Protein AF-A0A2V9VC20-F1 (afdb_monomer)

Sequence (176 aa):
MKPVAGGSLWKTESPAGQVLVPVSSDLKNYESNWEPKVSKLPVVISFKESSLADRDVVVGLEIRNTSRAYPMTAMSAESPIEDRVAGIPILLAVGPDGKSVRGFVRQVNGSETDFFRKSESREWTLMDSYTGSDWNFQGCSIRGAAVGICLERIAILKDYWFDWRNYHPTTSVYRH

Solvent-accessible surface area (backbone atoms only — not comparable to full-atom values): 10660 Å² total; per-residue (Å²): 136,83,81,62,94,68,54,66,64,52,40,71,79,36,75,86,62,86,74,90,75,78,60,76,86,51,58,81,73,55,68,93,60,46,66,79,54,58,73,71,52,87,70,96,60,77,58,86,89,48,95,58,56,46,76,38,51,22,39,33,34,67,40,94,92,39,39,40,31,36,44,47,70,58,45,71,75,53,48,55,45,74,52,71,52,80,83,43,51,32,34,37,39,62,40,91,80,76,73,49,73,46,39,27,41,36,42,61,97,83,41,78,48,53,73,42,66,53,80,87,50,97,56,74,38,35,34,34,73,78,67,64,19,34,24,40,86,84,39,32,27,77,38,59,82,48,50,79,44,63,41,53,73,45,75,68,45,79,41,37,36,38,61,53,42,68,81,36,81,78,46,44,69,70,73,135

Foldseek 3Di:
DDDDLPVVVVCVVCVPDDDDDDPPVCPVVDDPCVVVVVVPDDDPFFDVVDPDGQQFKWKWAADPNAIATEGLVNCLVPPFDWDATPNFTKTWGQAPSSPDIWMFGCDQPNDHWDWDFDPPDPATWIATPPFRFIAHPQQATCGTPRHPDGTHTGDIDIGGNRVSCVVSVPYHYDDD

pLDDT: mean 89.66, std 13.22, range [25.22, 98.69]

Mean predicted aligned error: 6.27 Å

Nearest PDB structures (foldseek):
  5cxm-assembly2_D  TM=7.455E-01  e=4.509E-02  Synechocystis sp. PCC 6803 substr. Kazusa
  7tce-assembly2_M  TM=4.002E-01  e=1.089E+00  Cereibacter sphaeroides
  6xi0-assembly1_E  TM=3.938E-01  e=1.029E+00  Rhodobacter capsulatus SB 1003
  6ybp-assembly1_J  TM=1.891E-01  e=3.299E-01  Methylorubrum extorquens AM1
  2lcj-assembly1_A  TM=2.137E-01  e=5.056E+00  Pyrococcus abyssi GE5

Secondary structure (DSSP, 8-state):
-PPPTTHHHHHHH-TT---PPP-TTTGGGS-TTHHHHHTTSPPSS--TTSSS-TT-EEEEEEETTEEEEEEHHHHHHHPSEEEEETTEEEEEEE-TTSS-EEEEE-EETTEE--EEE-SS-SS--EEETTT--EE-TTSBEEESTTTT-BPPEEP-EEEEHHHHHHH-TT-EE---

Structure (mmCIF, N/CA/C/O backbone):
data_AF-A0A2V9VC20-F1
#
_entry.id   AF-A0A2V9VC20-F1
#
loop_
_atom_site.group_PDB
_atom_site.id
_atom_site.type_symbol
_atom_site.label_atom_id
_atom_site.label_alt_id
_atom_site.label_comp_id
_atom_site.label_asym_id
_atom_site.label_entity_id
_atom_site.label_seq_id
_atom_site.pdbx_PDB_ins_code
_atom_site.Cartn_x
_atom_site.Cartn_y
_atom_site.Cartn_z
_atom_site.occupancy
_atom_site.B_iso_or_equiv
_atom_site.auth_seq_id
_atom_site.auth_comp_id
_atom_site.auth_asym_id
_atom_site.auth_atom_id
_atom_site.pdbx_PDB_model_num
ATOM 1 N N . MET A 1 1 ? -8.579 30.202 -6.192 1.00 32.25 1 MET A N 1
ATOM 2 C CA . MET A 1 1 ? -9.051 28.800 -6.184 1.00 32.25 1 MET A CA 1
ATOM 3 C C . MET A 1 1 ? -8.146 28.029 -5.228 1.00 32.25 1 MET A C 1
ATOM 5 O O . MET A 1 1 ? -6.964 27.922 -5.521 1.00 32.25 1 MET A O 1
ATOM 9 N N . LYS A 1 2 ? -8.617 27.628 -4.038 1.00 25.22 2 LYS A N 1
ATOM 10 C CA . LYS A 1 2 ? -7.797 26.808 -3.125 1.00 25.22 2 LYS A CA 1
ATOM 11 C C . LYS A 1 2 ? -7.967 25.337 -3.525 1.00 25.22 2 LYS A C 1
ATOM 13 O O . LYS A 1 2 ? -9.114 24.909 -3.644 1.00 25.22 2 LYS A O 1
ATOM 18 N N . PRO A 1 3 ? -6.887 24.580 -3.772 1.00 29.48 3 PRO A N 1
ATOM 19 C CA . PRO A 1 3 ? -7.002 23.161 -4.071 1.00 29.48 3 PRO A CA 1
ATOM 20 C C . PRO A 1 3 ? -7.546 22.423 -2.843 1.00 29.48 3 PRO A C 1
ATOM 22 O O . PRO A 1 3 ? -7.108 22.659 -1.718 1.00 29.48 3 PRO A O 1
ATOM 25 N N . VAL A 1 4 ? -8.511 21.532 -3.065 1.00 39.84 4 VAL A N 1
ATOM 26 C CA . VAL A 1 4 ? -8.961 20.571 -2.053 1.00 39.84 4 VAL A CA 1
ATOM 27 C C . VAL A 1 4 ? -7.810 19.590 -1.834 1.00 39.84 4 VAL A C 1
ATOM 29 O O . VAL A 1 4 ? -7.333 18.974 -2.792 1.00 39.84 4 VAL A O 1
ATOM 32 N N . ALA A 1 5 ? -7.320 19.482 -0.599 1.00 38.44 5 ALA A N 1
ATOM 33 C CA . ALA A 1 5 ? -6.237 18.571 -0.241 1.00 38.44 5 ALA A CA 1
ATOM 34 C C . ALA A 1 5 ? -6.653 17.124 -0.571 1.00 38.44 5 ALA A C 1
ATOM 36 O O . ALA A 1 5 ? -7.494 16.553 0.114 1.00 38.44 5 ALA A O 1
ATOM 37 N N . GLY A 1 6 ? -6.096 16.572 -1.653 1.00 47.56 6 GLY A N 1
ATOM 38 C CA . GLY A 1 6 ? -6.401 15.237 -2.190 1.00 47.56 6 GLY A CA 1
ATOM 39 C C . GLY A 1 6 ? -6.679 15.217 -3.701 1.00 47.56 6 GLY A C 1
ATOM 40 O O . GLY A 1 6 ? -6.322 14.260 -4.379 1.00 47.56 6 GLY A O 1
ATOM 41 N N . GLY A 1 7 ? -7.221 16.298 -4.275 1.00 57.34 7 GLY A N 1
ATOM 42 C CA . GLY A 1 7 ? -7.597 16.323 -5.699 1.00 57.34 7 GLY A CA 1
ATOM 43 C C . GLY A 1 7 ? -6.420 16.465 -6.672 1.00 57.34 7 GLY A C 1
ATOM 44 O O . GLY A 1 7 ? -6.514 16.048 -7.823 1.00 57.34 7 GLY A O 1
ATOM 45 N N . SER A 1 8 ? -5.300 17.045 -6.225 1.00 71.38 8 SER A N 1
ATOM 46 C CA . SER A 1 8 ? -4.152 17.313 -7.103 1.00 71.38 8 SER A CA 1
ATOM 47 C C . SER A 1 8 ? -3.465 16.035 -7.579 1.00 71.38 8 SER A C 1
ATOM 49 O O . SER A 1 8 ? -3.100 15.960 -8.746 1.00 71.38 8 SER A O 1
ATOM 51 N N . LEU A 1 9 ? -3.308 15.037 -6.702 1.00 82.81 9 LEU A N 1
ATOM 52 C CA . LEU A 1 9 ? -2.687 13.762 -7.064 1.00 82.81 9 LEU A CA 1
ATOM 53 C C . LEU A 1 9 ? -3.582 12.979 -8.025 1.00 82.81 9 LEU A C 1
ATOM 55 O O . LEU A 1 9 ? -3.126 12.559 -9.082 1.00 82.81 9 LEU A O 1
ATOM 59 N N . TRP A 1 10 ? -4.877 12.883 -7.712 1.00 81.25 10 TRP A N 1
ATOM 60 C CA . TRP A 1 10 ? -5.853 12.268 -8.608 1.00 81.25 10 TRP A CA 1
ATOM 61 C C . TRP A 1 10 ? -5.867 12.940 -9.987 1.00 81.25 10 TRP A C 1
ATOM 63 O O . TRP A 1 10 ? -5.918 12.250 -10.997 1.00 81.25 10 TRP A O 1
ATOM 73 N N . LYS A 1 11 ? -5.758 14.273 -10.059 1.00 84.25 11 LYS A N 1
ATOM 74 C CA . LYS A 1 11 ? -5.762 14.997 -11.340 1.00 84.25 11 LYS A CA 1
ATOM 75 C C . LYS A 1 11 ? -4.522 14.686 -12.179 1.00 84.25 11 LYS A C 1
ATOM 77 O O . LYS A 1 11 ? -4.618 14.647 -13.400 1.00 84.25 11 LYS A O 1
ATOM 82 N N . THR A 1 12 ? -3.380 14.441 -11.537 1.00 84.38 12 THR A N 1
ATOM 83 C CA . THR A 1 12 ? -2.171 13.955 -12.214 1.00 84.38 12 THR A CA 1
ATOM 84 C C . THR A 1 12 ? -2.373 12.544 -12.770 1.00 84.38 12 THR A C 1
ATOM 86 O O . THR A 1 12 ? -1.961 12.266 -13.891 1.00 84.38 12 THR A O 1
ATOM 89 N N . GLU A 1 13 ? -3.023 11.654 -12.015 1.00 84.06 13 GLU A N 1
ATOM 90 C CA . GLU A 1 13 ? -3.274 10.270 -12.442 1.00 84.06 13 GLU A CA 1
ATOM 91 C C . GLU A 1 13 ? -4.411 10.150 -13.474 1.00 84.06 13 GLU A C 1
ATOM 93 O O . GLU A 1 13 ? -4.416 9.234 -14.291 1.00 84.06 13 GLU A O 1
ATOM 98 N N . SER A 1 14 ? -5.390 11.053 -13.421 1.00 85.62 14 SER A N 1
ATOM 99 C CA . SER A 1 14 ? -6.618 11.057 -14.224 1.00 85.62 14 SER A CA 1
ATOM 100 C C . SER A 1 14 ? -6.875 12.454 -14.807 1.00 85.62 14 SER A C 1
ATOM 102 O O . SER A 1 14 ? -7.833 13.123 -14.416 1.00 85.62 14 SER A O 1
ATOM 104 N N . PRO A 1 15 ? -6.051 12.922 -15.763 1.00 85.56 15 PRO A N 1
ATOM 105 C CA . PRO A 1 15 ? -6.127 14.293 -16.277 1.00 85.56 15 PRO A CA 1
ATOM 106 C C . PRO A 1 15 ? -7.443 14.607 -17.001 1.00 85.56 15 PRO A C 1
ATOM 108 O O . PRO A 1 15 ? -7.878 15.757 -17.002 1.00 85.56 15 PRO A O 1
ATOM 111 N N . ALA A 1 16 ? -8.085 13.591 -17.585 1.00 88.44 16 ALA A N 1
ATOM 112 C CA . ALA A 1 16 ? -9.395 13.700 -18.229 1.00 88.44 16 ALA A CA 1
ATOM 113 C C . ALA A 1 16 ? -10.570 13.382 -17.287 1.00 88.44 16 ALA A C 1
ATOM 115 O O . ALA A 1 16 ? -11.727 13.453 -17.701 1.00 88.44 16 ALA A O 1
ATOM 116 N N . GLY A 1 17 ? -10.296 12.994 -16.040 1.00 84.50 17 GLY A N 1
ATOM 117 C CA . GLY A 1 17 ? -11.348 12.677 -15.092 1.00 84.50 17 GLY A CA 1
ATOM 118 C C . GLY A 1 17 ? -12.163 13.921 -14.734 1.00 84.50 17 GLY A C 1
ATOM 119 O O . GLY A 1 17 ? -11.665 15.049 -14.735 1.00 84.50 17 GLY A O 1
ATOM 120 N N . GLN A 1 18 ? -13.404 13.701 -14.313 1.00 85.06 18 GLN A N 1
ATOM 121 C CA . GLN A 1 18 ? -14.267 14.748 -13.770 1.00 85.06 18 GLN A CA 1
ATOM 122 C C . GLN A 1 18 ? -14.456 14.557 -12.261 1.00 85.06 18 GLN A C 1
ATOM 124 O O . GLN A 1 18 ? -14.594 13.433 -11.783 1.00 85.06 18 GLN A O 1
ATOM 129 N N . VAL A 1 19 ? -14.462 15.660 -11.511 1.00 82.75 19 VAL A N 1
ATOM 130 C CA . VAL A 1 19 ? -14.772 15.682 -10.073 1.00 82.75 19 VAL A CA 1
ATOM 131 C C . VAL A 1 19 ? -16.043 16.493 -9.884 1.00 82.75 19 VAL A C 1
ATOM 133 O O . VAL A 1 19 ? -16.178 17.571 -10.466 1.00 82.75 19 VAL A O 1
ATOM 136 N N . LEU A 1 20 ? -16.965 15.985 -9.066 1.00 81.94 20 LEU A N 1
ATOM 137 C CA . LEU A 1 20 ? -18.175 16.717 -8.706 1.00 81.94 20 LEU A CA 1
ATOM 138 C C . LEU A 1 20 ? -17.799 18.030 -8.012 1.00 81.94 20 LEU A C 1
ATOM 140 O O . LEU A 1 20 ? -17.097 18.041 -6.999 1.00 81.94 20 LEU A O 1
ATOM 144 N N . VAL A 1 21 ? -18.255 19.146 -8.581 1.00 77.50 21 VAL A N 1
ATOM 145 C CA . VAL A 1 21 ? -18.038 20.473 -8.003 1.00 77.50 21 VAL A CA 1
ATOM 146 C C . VAL A 1 21 ? -19.030 20.659 -6.853 1.00 77.50 21 VAL A C 1
ATOM 148 O O . VAL A 1 21 ? -20.220 20.407 -7.049 1.00 77.50 21 VAL A O 1
ATOM 151 N N . PRO A 1 22 ? -18.585 21.109 -5.665 1.00 72.56 22 PRO A N 1
ATOM 152 C CA . PRO A 1 22 ? -19.502 21.416 -4.578 1.00 72.56 22 PRO A CA 1
ATOM 153 C C . PRO A 1 22 ? -20.516 22.477 -5.003 1.00 72.56 22 PRO A C 1
ATOM 155 O O . PRO A 1 22 ? -20.150 23.480 -5.624 1.00 72.56 22 PRO A O 1
ATOM 158 N N . VAL A 1 23 ? -21.775 22.302 -4.610 1.00 79.12 23 VAL A N 1
ATOM 159 C CA . VAL A 1 23 ? -22.784 23.352 -4.757 1.00 79.12 23 VAL A CA 1
ATOM 160 C C . VAL A 1 23 ? -22.430 24.469 -3.772 1.00 79.12 23 VAL A C 1
ATOM 162 O O . VAL A 1 23 ? -22.432 24.274 -2.558 1.00 79.12 23 VAL A O 1
ATOM 165 N N . SER A 1 24 ? -22.039 25.635 -4.289 1.00 74.25 24 SER A N 1
ATOM 166 C CA . SER A 1 24 ? -21.415 26.707 -3.496 1.00 74.25 24 SER A CA 1
ATOM 167 C C . SER A 1 24 ? -22.314 27.261 -2.386 1.00 74.25 24 SER A C 1
ATOM 169 O O . SER A 1 24 ? -21.800 27.690 -1.351 1.00 74.25 24 SER A O 1
ATOM 171 N N . SER A 1 25 ? -23.637 27.214 -2.565 1.00 78.12 25 SER A N 1
ATOM 172 C CA . SER A 1 25 ? -24.622 27.578 -1.540 1.00 78.12 25 SER A CA 1
ATOM 173 C C . SER A 1 25 ? -24.601 26.639 -0.333 1.00 78.12 25 SER A C 1
ATOM 175 O O . SER A 1 25 ? -24.848 27.094 0.782 1.00 78.12 25 SER A O 1
ATOM 177 N N . ASP A 1 26 ? -24.239 25.369 -0.531 1.00 74.56 26 ASP A N 1
ATOM 178 C CA . ASP A 1 26 ? -24.308 24.326 0.495 1.00 74.56 26 ASP A CA 1
ATOM 179 C C . ASP A 1 26 ? -22.994 24.114 1.238 1.00 74.56 26 ASP A C 1
ATOM 181 O O . ASP A 1 26 ? -22.979 23.443 2.263 1.00 74.56 26 ASP A O 1
ATOM 185 N N . LEU A 1 27 ? -21.890 24.7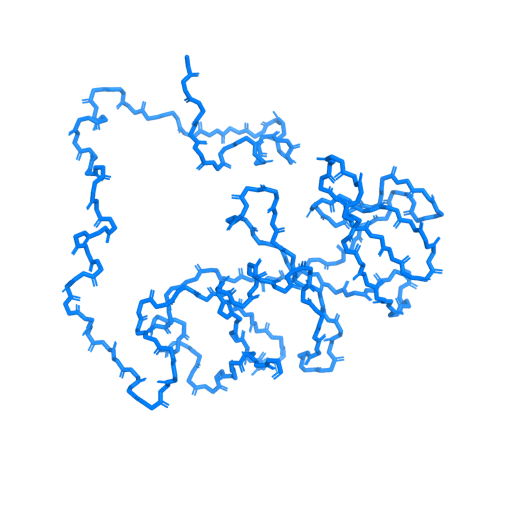27 0.797 1.00 72.56 27 LEU A N 1
ATOM 186 C CA . LEU A 1 27 ? -20.597 24.636 1.491 1.00 72.56 27 LEU A CA 1
ATOM 187 C C . LEU A 1 27 ? -20.678 25.057 2.965 1.00 72.56 27 LEU A C 1
ATOM 189 O O . LEU A 1 27 ? -19.935 24.535 3.789 1.00 72.56 27 LEU A O 1
ATOM 193 N N . LYS A 1 28 ? -21.594 25.974 3.305 1.00 74.56 28 LYS A N 1
ATOM 194 C CA . LYS A 1 28 ? -21.850 26.402 4.691 1.00 74.56 28 LYS A CA 1
ATOM 195 C C . LYS A 1 28 ? -22.522 25.320 5.544 1.00 74.56 28 LYS A C 1
ATOM 197 O O . LYS A 1 28 ? -22.429 25.391 6.764 1.00 74.56 28 LYS A O 1
ATOM 202 N N . ASN A 1 29 ? -23.180 24.351 4.909 1.00 76.38 29 ASN A N 1
ATOM 203 C CA . ASN A 1 29 ? -23.878 23.244 5.562 1.00 76.38 29 ASN A CA 1
ATOM 204 C C . ASN A 1 29 ? -22.949 22.046 5.822 1.00 76.38 29 ASN A C 1
ATOM 206 O O . ASN A 1 29 ? -23.306 21.162 6.594 1.00 76.38 29 ASN A O 1
ATOM 210 N N . TYR A 1 30 ? -21.760 22.006 5.204 1.00 70.50 30 TYR A N 1
ATOM 211 C CA . TYR A 1 30 ? -20.762 20.974 5.482 1.00 70.50 30 TYR A CA 1
ATOM 212 C C . TYR A 1 30 ? -19.997 21.305 6.763 1.00 70.50 30 TYR A C 1
ATOM 214 O O . TYR A 1 30 ? -19.371 22.360 6.887 1.00 70.50 30 TYR A O 1
ATOM 222 N N . GLU A 1 31 ? -20.014 20.377 7.716 1.00 71.62 31 GLU A N 1
ATOM 223 C CA . GLU A 1 31 ? -19.261 20.530 8.954 1.00 71.62 31 GLU A CA 1
ATOM 224 C C . GLU A 1 31 ? -17.755 20.403 8.696 1.00 71.62 31 GLU A C 1
ATOM 226 O O . GLU A 1 31 ? -17.230 19.322 8.448 1.00 71.62 31 GLU A O 1
ATOM 231 N N . SER A 1 32 ? -17.026 21.511 8.827 1.00 75.19 32 SER A N 1
ATOM 232 C CA . SER A 1 32 ? -15.562 21.534 8.703 1.00 75.19 32 SER A CA 1
ATOM 233 C C . SER A 1 32 ? -14.826 20.844 9.860 1.00 75.19 32 SER A C 1
ATOM 235 O O . SER A 1 32 ? -13.616 20.645 9.790 1.00 75.19 32 SER A O 1
ATOM 237 N N . ASN A 1 33 ? -15.542 20.498 10.933 1.00 77.38 33 ASN A N 1
ATOM 238 C CA . ASN A 1 33 ? -15.021 19.860 12.140 1.00 77.38 33 ASN A CA 1
ATOM 239 C C . ASN A 1 33 ? -15.699 18.515 12.449 1.00 77.38 33 ASN A C 1
ATOM 241 O O . ASN A 1 33 ? -15.723 18.100 13.611 1.00 77.38 33 ASN A O 1
ATOM 245 N N . TRP A 1 34 ? -16.236 17.855 11.422 1.00 80.06 34 TRP A N 1
ATOM 246 C CA . TRP A 1 34 ? -16.891 16.554 11.527 1.00 80.06 34 TRP A CA 1
ATOM 247 C C . TRP A 1 34 ? -15.980 15.490 12.159 1.00 80.06 34 TRP A C 1
ATOM 249 O O . TRP A 1 34 ? -16.322 14.938 13.205 1.00 80.06 34 TRP A O 1
ATOM 259 N N . GLU A 1 35 ? -14.785 15.247 11.608 1.00 78.75 35 GLU A N 1
ATOM 260 C CA . GLU A 1 35 ? -13.898 14.178 12.088 1.00 78.75 35 GLU A CA 1
ATOM 261 C C . GLU A 1 35 ? -13.510 14.331 13.573 1.00 78.75 35 GLU A C 1
ATOM 263 O O . GLU A 1 35 ? -13.671 13.363 14.323 1.00 78.75 35 GLU A O 1
ATOM 268 N N . PRO A 1 36 ? -13.069 15.510 14.070 1.00 82.56 36 PRO A N 1
ATOM 269 C CA . PRO A 1 36 ? -12.782 15.699 15.495 1.00 82.56 36 PRO A CA 1
ATOM 270 C C . PRO A 1 36 ? -13.987 15.536 16.430 1.00 82.56 36 PRO A C 1
ATOM 272 O O . PRO A 1 36 ? -13.803 15.276 17.621 1.00 82.56 36 PRO A O 1
ATOM 275 N N . LYS A 1 37 ? -15.213 15.755 15.939 1.00 83.06 37 LYS A N 1
ATOM 276 C CA . LYS A 1 37 ? -16.437 15.537 16.721 1.00 83.06 37 LYS A CA 1
ATOM 277 C C . LYS A 1 37 ? -16.771 14.052 16.788 1.00 83.06 37 LYS A C 1
ATOM 279 O O . LYS A 1 37 ? -16.972 13.517 17.875 1.00 83.06 37 LYS A O 1
ATOM 284 N N . VAL A 1 38 ? -16.799 13.387 15.636 1.00 82.38 38 VAL A N 1
ATOM 285 C CA . VAL A 1 38 ? -17.207 11.980 15.518 1.00 82.38 38 VAL A CA 1
ATOM 286 C C . VAL A 1 38 ? -16.209 11.039 16.160 1.00 82.38 38 VAL A C 1
ATOM 288 O O . VAL A 1 38 ? -16.610 10.023 16.725 1.00 82.38 38 VAL A O 1
ATOM 291 N N . SER A 1 39 ? -14.925 11.398 16.168 1.00 79.94 39 SER A N 1
ATOM 292 C CA . SER A 1 39 ? -13.895 10.601 16.833 1.00 79.94 39 SER A CA 1
ATOM 293 C C . SER A 1 39 ? -14.144 10.400 18.333 1.00 79.94 39 SER A C 1
ATOM 295 O O . SER A 1 39 ? -13.654 9.421 18.894 1.00 79.94 39 SER A O 1
ATOM 297 N N . LYS A 1 40 ? -14.938 11.277 18.969 1.00 82.38 40 LYS A N 1
ATOM 298 C CA . LYS A 1 40 ? -15.294 11.225 20.397 1.00 82.38 40 LYS A CA 1
ATOM 299 C C . LYS A 1 40 ? -16.561 10.423 20.697 1.00 82.38 40 LYS A C 1
ATOM 301 O O . LYS A 1 40 ? -16.828 10.140 21.861 1.00 82.38 40 LYS A O 1
ATOM 306 N N . LEU A 1 41 ? -17.367 10.100 19.686 1.00 85.38 41 LEU A N 1
ATOM 307 C CA . LEU A 1 41 ? -18.608 9.349 19.883 1.00 85.38 41 LEU A CA 1
ATOM 308 C C . LEU A 1 41 ? -18.291 7.883 20.216 1.00 85.38 41 LEU A C 1
ATOM 310 O O . LEU A 1 41 ? -17.268 7.373 19.767 1.00 85.38 41 LEU A O 1
ATOM 314 N N . PRO A 1 42 ? -19.126 7.155 20.967 1.00 81.94 42 PRO A N 1
ATOM 315 C CA . PRO A 1 42 ? -18.912 5.722 21.155 1.00 81.94 42 PRO A CA 1
ATOM 316 C C . PRO A 1 42 ? -18.991 4.979 19.812 1.00 81.94 42 PRO A C 1
ATOM 318 O O . PRO A 1 42 ? -19.714 5.393 18.905 1.00 81.94 42 PRO A O 1
ATOM 321 N N . VAL A 1 43 ? -18.233 3.893 19.678 1.00 86.12 43 VAL A N 1
ATOM 322 C CA . VAL A 1 43 ? -18.431 2.905 18.609 1.00 86.12 43 VAL A CA 1
ATOM 323 C C . VAL A 1 43 ? -19.359 1.803 19.116 1.00 86.12 43 VAL A C 1
ATOM 325 O O . VAL A 1 43 ? -19.377 1.505 20.310 1.00 86.12 43 VAL A O 1
ATOM 328 N N . VAL A 1 44 ? -20.151 1.213 18.221 1.00 85.19 44 VAL A N 1
ATOM 329 C CA . VAL A 1 44 ? -21.083 0.126 18.576 1.00 85.19 44 VAL A CA 1
ATOM 330 C C . VAL A 1 44 ? -20.335 -1.193 18.795 1.00 85.19 44 VAL A C 1
ATOM 332 O O . VAL A 1 44 ? -20.737 -2.000 19.629 1.00 85.19 44 VAL A O 1
ATOM 335 N N . ILE A 1 45 ? -19.231 -1.392 18.070 1.00 86.94 45 ILE A N 1
ATOM 336 C CA . ILE A 1 45 ? -18.385 -2.587 18.110 1.00 86.94 45 ILE A CA 1
ATOM 337 C C . ILE A 1 45 ? -16.967 -2.145 18.475 1.00 86.94 45 ILE A C 1
ATOM 339 O O . ILE A 1 45 ? -16.482 -1.151 17.941 1.00 86.94 45 ILE A O 1
ATOM 343 N N . SER A 1 46 ? -16.327 -2.866 19.396 1.00 88.62 46 SER A N 1
ATOM 344 C CA . SER A 1 46 ? -14.989 -2.556 19.905 1.00 88.62 46 SER A CA 1
ATOM 345 C C . SER A 1 46 ? -14.188 -3.837 20.119 1.00 88.62 46 SER A C 1
ATOM 347 O O . SER A 1 46 ? -14.748 -4.843 20.562 1.00 88.62 46 SER A O 1
ATOM 349 N N . PHE A 1 47 ? -12.886 -3.787 19.838 1.00 89.19 47 PHE A N 1
ATOM 350 C CA . PHE A 1 47 ? -11.974 -4.938 19.903 1.00 89.19 47 PHE A CA 1
ATOM 351 C C . PHE A 1 47 ? -10.829 -4.665 20.882 1.00 89.19 47 PHE A C 1
ATOM 353 O O . PHE A 1 47 ? -9.699 -4.374 20.488 1.00 89.19 47 PHE A O 1
ATOM 360 N N . LYS A 1 48 ? -11.135 -4.727 22.184 1.00 84.50 48 LYS A N 1
ATOM 361 C CA . LYS A 1 48 ? -10.219 -4.348 23.280 1.00 84.50 48 LYS A CA 1
ATOM 362 C C . LYS A 1 48 ? -8.968 -5.224 23.391 1.00 84.50 48 LYS A C 1
ATOM 364 O O . LYS A 1 48 ? -8.021 -4.840 24.069 1.00 84.50 48 LYS A O 1
ATOM 369 N N . GLU A 1 49 ? -8.970 -6.399 22.772 1.00 85.62 49 GLU A N 1
ATOM 370 C CA . GLU A 1 49 ? -7.810 -7.282 22.663 1.00 85.62 49 GLU A CA 1
ATOM 371 C C . GLU A 1 49 ? -6.760 -6.780 21.658 1.00 85.62 49 GLU A C 1
ATOM 373 O O . GLU A 1 49 ? -5.623 -7.256 21.658 1.00 85.62 49 GLU A O 1
ATOM 378 N N . SER A 1 50 ? -7.129 -5.832 20.793 1.00 87.12 50 SER A N 1
ATOM 379 C CA . SER A 1 50 ? -6.232 -5.227 19.814 1.00 87.12 50 SER A CA 1
ATOM 380 C C . SER A 1 50 ? -5.348 -4.154 20.448 1.00 87.12 50 SER A C 1
ATOM 382 O O . SER A 1 50 ? -5.761 -3.423 21.344 1.00 87.12 50 SER A O 1
ATOM 384 N N . SER A 1 51 ? -4.130 -4.006 19.924 1.00 88.56 51 SER A N 1
ATOM 385 C CA . SER A 1 51 ? -3.271 -2.854 20.226 1.00 88.56 51 SER A CA 1
ATOM 386 C C . SER A 1 51 ? -3.692 -1.582 19.481 1.00 88.56 51 SER A C 1
ATOM 388 O O . SER A 1 51 ? -3.143 -0.520 19.755 1.00 88.56 51 SER A O 1
ATOM 390 N N . LEU A 1 52 ? -4.607 -1.698 18.513 1.00 94.12 52 LEU A N 1
ATOM 391 C CA . LEU A 1 52 ? -5.169 -0.576 17.766 1.00 94.12 52 LEU A CA 1
ATOM 392 C C . LEU A 1 52 ? -6.432 -0.068 18.455 1.00 94.12 52 LEU A C 1
ATOM 394 O O . LEU A 1 52 ? -7.284 -0.862 18.859 1.00 94.12 52 LEU A O 1
ATOM 398 N N . ALA A 1 53 ? -6.574 1.252 18.536 1.00 93.50 53 ALA A N 1
ATOM 399 C CA . ALA A 1 53 ? -7.834 1.864 18.920 1.00 93.50 53 ALA A CA 1
ATOM 400 C C . ALA A 1 53 ? -8.884 1.626 17.827 1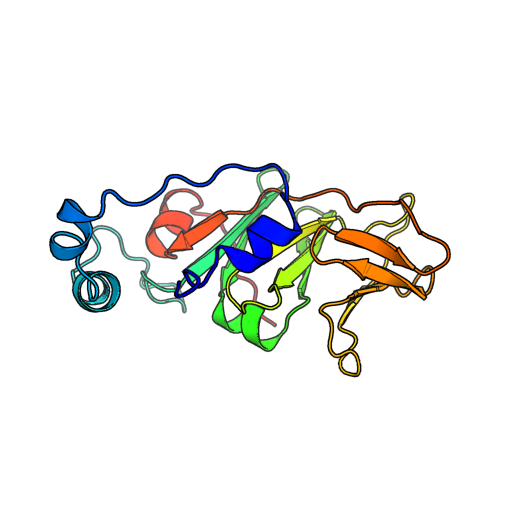.00 93.50 53 ALA A C 1
ATOM 402 O O . ALA A 1 53 ? -8.564 1.543 16.643 1.00 93.50 53 ALA A O 1
ATOM 403 N N . ASP A 1 54 ? -10.160 1.579 18.209 1.00 93.06 54 ASP A N 1
ATOM 404 C CA . ASP A 1 54 ? -11.264 1.294 17.285 1.00 93.06 54 ASP A CA 1
ATOM 405 C C . ASP A 1 54 ? -11.246 2.206 16.04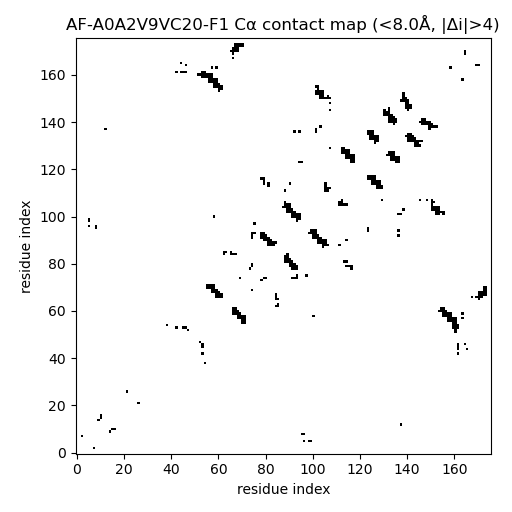4 1.00 93.06 54 ASP A C 1
ATOM 407 O O . ASP A 1 54 ? -11.455 1.744 14.926 1.00 93.06 54 ASP A O 1
ATOM 411 N N . ARG A 1 55 ? -10.917 3.492 16.216 1.00 92.56 55 ARG A N 1
ATOM 412 C CA . ARG A 1 55 ? -10.835 4.484 15.128 1.00 92.56 55 ARG A CA 1
ATOM 413 C C . ARG A 1 55 ? -9.437 4.698 14.551 1.00 92.56 55 ARG A C 1
ATOM 415 O O . ARG A 1 55 ? -9.229 5.676 13.829 1.00 92.56 55 ARG A O 1
ATOM 422 N N . ASP A 1 56 ? -8.485 3.819 14.838 1.00 94.50 56 ASP A N 1
ATOM 423 C CA . ASP A 1 56 ? -7.225 3.845 14.106 1.00 94.50 56 ASP A CA 1
ATOM 424 C C . ASP A 1 56 ? -7.502 3.566 12.630 1.00 94.50 56 ASP A C 1
ATOM 426 O O . ASP A 1 56 ? -8.272 2.671 12.281 1.00 94.50 56 ASP A O 1
ATOM 430 N N . VAL A 1 57 ? -6.899 4.366 11.751 1.00 96.12 57 VAL A N 1
ATOM 431 C CA . VAL A 1 57 ? -7.036 4.166 10.308 1.00 96.12 57 VAL A CA 1
ATOM 432 C C . VAL A 1 57 ? -6.051 3.090 9.879 1.00 96.12 57 VAL A C 1
ATOM 434 O O . VAL A 1 57 ? -4.844 3.203 10.114 1.00 96.12 57 VAL A O 1
ATOM 437 N N . VAL A 1 58 ? -6.564 2.075 9.201 1.00 98.31 58 VAL A N 1
ATOM 438 C CA . VAL A 1 58 ? -5.779 0.992 8.616 1.00 98.31 58 VAL A CA 1
ATOM 439 C C . VAL A 1 58 ? -5.963 0.970 7.107 1.00 98.31 58 VAL A C 1
ATOM 441 O O . VAL A 1 58 ? -6.969 1.435 6.574 1.00 98.31 58 VAL A O 1
ATOM 444 N N . VAL A 1 59 ? -4.985 0.406 6.412 1.00 98.62 59 VAL A N 1
ATOM 445 C CA . VAL A 1 59 ? -5.158 -0.106 5.056 1.00 98.62 59 VAL A CA 1
ATOM 446 C C . VAL A 1 59 ? -5.261 -1.612 5.167 1.00 98.62 59 VAL A C 1
ATOM 448 O O . VAL A 1 59 ? -4.316 -2.269 5.585 1.00 98.62 59 VAL A O 1
ATOM 451 N N . GLY A 1 60 ? -6.421 -2.153 4.843 1.00 98.31 60 GLY A N 1
ATOM 452 C CA . GLY A 1 60 ? -6.659 -3.579 4.766 1.00 98.31 60 GLY A CA 1
ATOM 453 C C . GLY A 1 60 ? -6.499 -4.102 3.345 1.00 98.31 60 GLY A C 1
ATOM 454 O O . GLY A 1 60 ? -6.767 -3.399 2.367 1.00 98.31 60 GLY A O 1
ATOM 455 N N . LEU A 1 61 ? -6.069 -5.351 3.234 1.00 98.38 61 LEU A N 1
ATOM 456 C CA . LEU A 1 61 ? -6.122 -6.128 2.002 1.00 98.38 61 LEU A CA 1
ATOM 457 C C . LEU A 1 61 ? -6.467 -7.578 2.317 1.00 98.38 61 LEU A C 1
ATOM 459 O O . LEU A 1 61 ? -6.189 -8.070 3.414 1.00 98.38 61 LEU A O 1
ATOM 463 N N . GLU A 1 62 ? -7.031 -8.271 1.335 1.00 98.06 62 GLU A N 1
ATOM 464 C CA . GLU A 1 62 ? -7.285 -9.704 1.403 1.00 98.06 62 GLU A CA 1
ATOM 465 C C . GLU A 1 62 ? -6.821 -10.378 0.112 1.00 98.06 62 GLU A C 1
ATOM 467 O O . GLU A 1 62 ? -7.196 -9.980 -0.990 1.00 98.06 62 GLU A O 1
ATOM 472 N N . ILE A 1 63 ? -5.987 -11.408 0.253 1.00 97.69 63 ILE A N 1
ATOM 473 C CA . ILE A 1 63 ? -5.492 -12.219 -0.861 1.00 97.69 63 ILE A CA 1
ATOM 474 C C . ILE A 1 63 ? -5.709 -13.679 -0.492 1.00 97.69 63 ILE A C 1
ATOM 476 O O . ILE A 1 63 ? -5.219 -14.133 0.541 1.00 97.69 63 ILE A O 1
ATOM 480 N N . ARG A 1 64 ? -6.433 -14.428 -1.335 1.00 95.62 64 ARG A N 1
ATOM 481 C CA . ARG A 1 64 ? -6.721 -15.862 -1.123 1.00 95.62 64 ARG A CA 1
ATOM 482 C C . ARG A 1 64 ? -7.253 -16.142 0.297 1.00 95.62 64 ARG A C 1
ATOM 484 O O . ARG A 1 64 ? -6.718 -16.996 1.001 1.00 95.62 64 ARG A O 1
ATOM 491 N N . ASN A 1 65 ? -8.266 -15.382 0.727 1.00 95.44 65 ASN A N 1
ATOM 492 C CA . ASN A 1 65 ? -8.879 -15.436 2.067 1.00 95.44 65 ASN A CA 1
ATOM 493 C C . ASN A 1 65 ? -7.918 -15.148 3.239 1.00 95.44 65 ASN A C 1
ATOM 495 O O . ASN A 1 65 ? -8.241 -15.418 4.394 1.00 95.44 65 ASN A O 1
ATOM 499 N N . THR A 1 66 ? -6.721 -14.621 2.970 1.00 98.12 66 THR A N 1
ATOM 500 C CA . THR A 1 66 ? -5.797 -14.147 4.002 1.00 98.12 66 THR A CA 1
ATOM 501 C C . THR A 1 66 ? -5.875 -12.632 4.060 1.00 98.12 66 THR A C 1
ATOM 503 O O . THR A 1 66 ? -5.346 -11.937 3.192 1.00 98.12 66 THR A O 1
ATOM 506 N N . SER A 1 67 ? -6.542 -12.128 5.092 1.00 98.44 67 SER A N 1
ATOM 507 C CA . SER A 1 67 ? -6.670 -10.698 5.367 1.00 98.44 67 SER A CA 1
ATOM 508 C C . SER A 1 67 ? -5.515 -10.185 6.237 1.00 98.44 67 SER A C 1
ATOM 510 O O . SER A 1 67 ? -5.135 -10.826 7.230 1.00 98.44 67 SER A O 1
ATOM 512 N N . ARG A 1 68 ? -4.981 -9.010 5.900 1.00 98.50 68 ARG A N 1
ATOM 513 C CA . ARG A 1 68 ? -3.988 -8.292 6.708 1.00 98.50 68 ARG A CA 1
ATOM 514 C C . ARG A 1 68 ? -4.293 -6.795 6.726 1.00 98.50 68 ARG A C 1
ATOM 516 O O . ARG A 1 68 ? -4.655 -6.220 5.704 1.00 98.50 68 ARG A O 1
ATOM 523 N N . ALA A 1 69 ? -4.127 -6.183 7.895 1.00 98.44 69 ALA A N 1
ATOM 524 C CA . ALA A 1 69 ? -4.283 -4.753 8.125 1.00 98.44 69 ALA A CA 1
ATOM 525 C C . ALA A 1 69 ? -2.928 -4.087 8.380 1.00 98.44 69 ALA A C 1
ATOM 527 O O . ALA A 1 69 ? -2.117 -4.594 9.156 1.00 98.44 69 ALA A O 1
ATOM 528 N N . TYR A 1 70 ? -2.722 -2.919 7.782 1.00 98.38 70 TYR A N 1
ATOM 529 C CA . TYR A 1 70 ? -1.526 -2.095 7.915 1.00 98.38 70 TYR A CA 1
ATOM 530 C C . TYR A 1 70 ? -1.927 -0.766 8.560 1.00 98.38 70 TYR A C 1
ATOM 532 O O . TYR A 1 70 ? -2.627 0.028 7.925 1.00 98.38 70 TYR A O 1
ATOM 540 N N . PRO A 1 71 ? -1.540 -0.501 9.820 1.00 97.75 71 PRO A N 1
ATOM 541 C CA . PRO A 1 71 ? -1.833 0.776 10.463 1.00 97.75 71 PRO A CA 1
ATOM 542 C C . PRO A 1 71 ? -1.243 1.939 9.663 1.00 97.75 71 PRO A C 1
ATOM 544 O O . PRO A 1 71 ? -0.058 1.922 9.326 1.00 97.75 71 PRO A O 1
ATOM 547 N N . MET A 1 72 ? -2.034 2.979 9.386 1.00 96.94 72 MET A N 1
ATOM 548 C CA . MET A 1 72 ? -1.560 4.137 8.613 1.00 96.94 72 MET A CA 1
ATOM 549 C C . MET A 1 72 ? -0.372 4.851 9.270 1.00 96.94 72 MET A C 1
ATOM 551 O O . MET A 1 72 ? 0.422 5.479 8.570 1.00 96.94 72 MET A O 1
ATOM 555 N N . THR A 1 73 ? -0.235 4.756 10.595 1.00 95.19 73 THR A N 1
ATOM 556 C CA . THR A 1 73 ? 0.919 5.268 11.349 1.00 95.19 73 THR A CA 1
ATOM 557 C C . THR A 1 73 ? 2.208 4.539 10.975 1.00 95.19 73 THR A C 1
ATOM 559 O O . THR A 1 73 ? 3.194 5.199 10.658 1.00 95.19 73 THR A O 1
ATOM 562 N N . ALA A 1 74 ? 2.178 3.203 10.923 1.00 95.94 74 ALA A N 1
ATOM 563 C CA .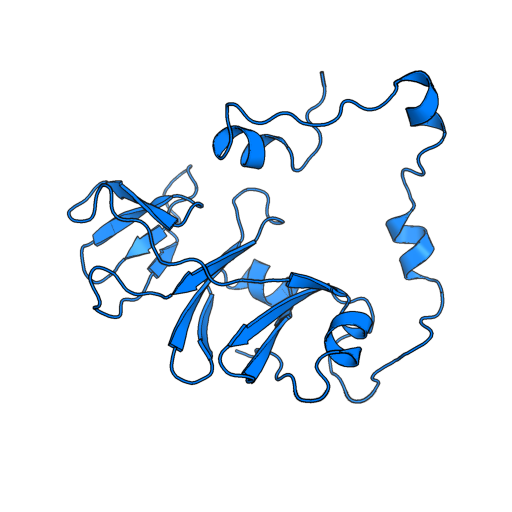 ALA A 1 74 ? 3.297 2.383 10.461 1.00 95.94 74 ALA A CA 1
ATOM 564 C C . ALA A 1 74 ? 3.595 2.652 8.978 1.00 95.94 74 ALA A C 1
ATOM 566 O O . ALA A 1 74 ? 4.727 2.953 8.615 1.00 95.94 74 ALA A O 1
ATOM 567 N N . MET A 1 75 ? 2.563 2.676 8.124 1.00 96.75 75 MET A N 1
ATOM 568 C CA . MET A 1 75 ? 2.738 2.972 6.696 1.00 96.75 75 MET A CA 1
ATOM 569 C C . MET A 1 75 ? 3.380 4.338 6.447 1.00 96.75 75 MET A C 1
ATOM 571 O O . MET A 1 75 ? 4.232 4.467 5.576 1.00 96.75 75 MET A O 1
ATOM 575 N N . SER A 1 76 ? 2.987 5.364 7.200 1.00 94.50 76 SER A N 1
ATOM 576 C CA . SER A 1 76 ? 3.548 6.711 7.040 1.00 94.50 76 SER A CA 1
ATOM 577 C C . SER A 1 76 ? 5.014 6.792 7.472 1.00 94.50 76 SER A C 1
ATOM 579 O O . SER A 1 76 ? 5.753 7.605 6.924 1.00 94.50 76 SER A O 1
ATOM 581 N N . ALA A 1 77 ? 5.426 5.974 8.443 1.00 94.31 77 ALA A N 1
ATOM 582 C CA . ALA A 1 77 ? 6.798 5.936 8.938 1.00 94.31 77 ALA A CA 1
ATOM 583 C C . ALA A 1 77 ? 7.724 5.080 8.058 1.00 94.31 77 ALA A C 1
ATOM 585 O O . ALA A 1 77 ? 8.883 5.438 7.869 1.00 94.31 77 ALA A O 1
ATOM 586 N N . GLU A 1 78 ? 7.212 3.971 7.522 1.00 94.88 78 GLU A N 1
ATOM 587 C CA . GLU A 1 78 ? 8.024 2.918 6.896 1.00 94.88 78 GLU A CA 1
ATOM 588 C C . GLU A 1 78 ? 7.874 2.839 5.368 1.00 94.88 78 GLU A C 1
ATOM 590 O O . GLU A 1 78 ? 8.585 2.070 4.736 1.00 94.88 78 GLU A O 1
ATOM 595 N N . SER A 1 79 ? 6.973 3.607 4.742 1.00 95.06 79 SER A N 1
ATOM 596 C CA . SER A 1 79 ? 6.690 3.473 3.304 1.00 95.06 79 SER A CA 1
ATOM 597 C C . SER A 1 79 ? 7.935 3.656 2.406 1.00 95.06 79 SER A C 1
ATOM 599 O O . SER A 1 79 ? 8.604 4.691 2.496 1.00 95.06 79 SER A O 1
ATOM 601 N N . PRO A 1 80 ? 8.143 2.781 1.399 1.00 97.38 80 PRO A N 1
ATOM 602 C CA . PRO A 1 80 ? 7.289 1.648 1.038 1.00 97.38 80 PRO A CA 1
ATOM 603 C C . PRO A 1 80 ? 7.407 0.467 2.012 1.00 97.38 80 PRO A C 1
ATOM 605 O O . PRO A 1 80 ? 8.496 0.138 2.460 1.00 97.38 80 PRO A O 1
ATOM 608 N N . ILE A 1 81 ? 6.283 -0.203 2.276 1.00 98.06 81 ILE A N 1
ATOM 609 C CA . ILE A 1 81 ? 6.261 -1.475 3.007 1.00 98.06 81 ILE A CA 1
ATOM 610 C C . ILE A 1 81 ? 6.274 -2.616 1.998 1.00 98.06 81 ILE A C 1
ATOM 612 O O . ILE A 1 81 ? 5.428 -2.669 1.101 1.00 98.06 81 ILE A O 1
ATOM 616 N N . GLU A 1 82 ? 7.186 -3.558 2.197 1.00 98.19 82 GLU A N 1
ATOM 617 C CA . GLU A 1 82 ? 7.216 -4.827 1.481 1.00 98.19 82 GLU A CA 1
ATOM 618 C C . GLU A 1 82 ? 6.816 -5.959 2.415 1.00 98.19 82 GLU A C 1
ATOM 620 O O . GLU A 1 82 ? 7.241 -6.018 3.566 1.00 98.19 82 GLU A O 1
ATOM 625 N N . ASP A 1 83 ? 5.971 -6.859 1.926 1.00 98.00 83 ASP A N 1
ATOM 626 C CA . ASP A 1 83 ? 5.431 -7.945 2.738 1.00 98.00 83 ASP A CA 1
ATOM 627 C C . ASP A 1 83 ? 5.096 -9.158 1.857 1.00 98.00 83 ASP A C 1
ATOM 629 O O . ASP A 1 83 ? 5.208 -9.123 0.625 1.00 98.00 83 ASP A O 1
ATOM 633 N N . ARG A 1 84 ? 4.674 -10.256 2.481 1.00 97.88 84 ARG A N 1
ATOM 634 C CA . ARG A 1 84 ? 4.123 -11.427 1.810 1.00 97.88 84 ARG A CA 1
ATOM 635 C C . ARG A 1 84 ? 2.809 -11.848 2.458 1.00 97.88 84 ARG A C 1
ATOM 637 O O . ARG A 1 84 ? 2.769 -12.246 3.621 1.00 97.88 84 ARG A O 1
ATOM 644 N N . VAL A 1 85 ? 1.738 -11.848 1.666 1.00 98.12 85 VAL A N 1
ATOM 645 C CA . VAL A 1 85 ? 0.395 -12.264 2.104 1.00 98.12 85 VAL A CA 1
ATOM 646 C C . VAL A 1 85 ? -0.093 -13.403 1.217 1.00 98.12 85 VAL A C 1
ATOM 648 O O . VAL A 1 85 ? -0.055 -13.309 -0.006 1.00 98.12 85 VAL A O 1
ATOM 651 N N . ALA A 1 86 ? -0.484 -14.524 1.832 1.00 97.19 86 ALA A N 1
ATOM 652 C CA . ALA A 1 86 ? -0.836 -15.769 1.133 1.00 97.19 86 ALA A CA 1
ATOM 653 C C . ALA A 1 86 ? 0.212 -16.233 0.093 1.00 97.19 86 ALA A C 1
ATOM 655 O O . ALA A 1 86 ? -0.123 -16.773 -0.967 1.00 97.19 86 ALA A O 1
ATOM 656 N N . GLY A 1 87 ? 1.494 -15.991 0.385 1.00 96.94 87 GLY A N 1
ATOM 657 C CA . GLY A 1 87 ? 2.608 -16.316 -0.504 1.00 96.94 87 GLY A CA 1
ATOM 658 C C . GLY A 1 87 ? 2.881 -15.286 -1.607 1.00 96.94 87 GLY A C 1
ATOM 659 O O . GLY A 1 87 ? 3.915 -15.393 -2.259 1.00 96.94 87 GLY A O 1
ATOM 660 N N . ILE A 1 88 ? 2.024 -14.279 -1.802 1.00 98.00 88 ILE A N 1
ATOM 661 C CA . ILE A 1 88 ? 2.198 -13.246 -2.832 1.00 98.00 88 ILE A CA 1
ATOM 662 C C . ILE A 1 88 ? 3.099 -12.129 -2.296 1.00 98.00 88 ILE A C 1
ATOM 664 O O . ILE A 1 88 ? 2.802 -11.601 -1.222 1.00 98.00 88 ILE A O 1
ATOM 668 N N . PRO A 1 89 ? 4.193 -11.778 -2.997 1.00 98.31 89 PRO A N 1
ATOM 669 C CA . PRO A 1 89 ? 5.060 -10.681 -2.599 1.00 98.31 89 PRO A CA 1
ATOM 670 C C . PRO A 1 89 ? 4.370 -9.358 -2.950 1.00 98.31 89 PRO A C 1
ATOM 672 O O . PRO A 1 89 ? 4.037 -9.106 -4.111 1.00 98.31 89 PRO A O 1
ATOM 675 N N . ILE A 1 90 ? 4.140 -8.511 -1.953 1.00 98.56 90 ILE A N 1
ATOM 676 C CA . ILE A 1 90 ? 3.400 -7.262 -2.122 1.00 98.56 90 ILE A CA 1
ATOM 677 C C . ILE A 1 90 ? 4.259 -6.046 -1.788 1.00 98.56 90 ILE A C 1
ATOM 679 O O . ILE A 1 90 ? 5.218 -6.136 -1.023 1.00 98.56 90 ILE A O 1
ATOM 683 N N . LEU A 1 91 ? 3.848 -4.908 -2.333 1.00 98.62 91 LEU A N 1
ATOM 684 C CA . LEU A 1 91 ? 4.388 -3.583 -2.078 1.00 98.62 91 LEU A CA 1
ATOM 685 C C . LEU A 1 91 ? 3.233 -2.636 -1.755 1.00 98.62 91 LEU A C 1
ATOM 687 O O . LEU A 1 91 ? 2.311 -2.485 -2.560 1.00 98.62 91 LEU A O 1
ATOM 691 N N . LEU A 1 92 ? 3.298 -1.966 -0.610 1.00 98.56 92 LEU A N 1
ATOM 692 C CA . LEU A 1 92 ? 2.376 -0.906 -0.225 1.00 98.56 92 LEU A CA 1
ATOM 693 C C . LEU A 1 92 ? 3.118 0.425 -0.146 1.00 98.56 92 LEU A C 1
ATOM 695 O O . LEU A 1 92 ? 4.150 0.541 0.511 1.00 98.56 92 LEU A O 1
ATOM 699 N N . ALA A 1 93 ? 2.572 1.450 -0.791 1.00 97.88 93 ALA A N 1
ATOM 700 C CA . ALA A 1 93 ? 3.239 2.735 -0.935 1.00 97.88 93 ALA A CA 1
ATOM 701 C C . ALA A 1 93 ? 2.308 3.891 -0.556 1.00 97.88 93 ALA A C 1
ATOM 703 O O . ALA A 1 93 ? 1.198 4.002 -1.085 1.00 97.88 93 ALA A O 1
ATOM 704 N N . VAL A 1 94 ? 2.777 4.773 0.330 1.00 96.81 94 VAL A N 1
ATOM 705 C CA . VAL A 1 94 ? 2.109 6.037 0.672 1.00 96.81 94 VAL A CA 1
ATOM 706 C C . VAL A 1 94 ? 2.528 7.112 -0.326 1.00 96.81 94 VAL A C 1
ATOM 708 O O . VAL A 1 94 ? 3.714 7.306 -0.590 1.00 96.81 94 VAL A O 1
ATOM 711 N N . GLY A 1 95 ? 1.546 7.805 -0.895 1.00 93.88 95 GLY A N 1
ATOM 712 C CA . GLY A 1 95 ? 1.714 8.829 -1.921 1.00 93.88 95 GLY A CA 1
ATOM 713 C C . GLY A 1 95 ? 2.328 10.134 -1.407 1.00 93.88 95 GLY A C 1
ATOM 714 O O . GLY A 1 95 ? 2.487 10.331 -0.203 1.00 93.88 95 GLY A O 1
ATOM 715 N N . PRO A 1 96 ? 2.662 11.071 -2.313 1.00 90.81 96 PRO A N 1
ATOM 716 C CA . PRO A 1 96 ? 3.292 12.346 -1.949 1.00 90.81 96 PRO A CA 1
ATOM 717 C C . PRO A 1 96 ? 2.403 13.261 -1.106 1.00 90.81 96 PRO A C 1
ATOM 719 O O . PRO A 1 96 ? 2.895 14.200 -0.491 1.00 90.81 96 PRO A O 1
ATOM 722 N N . ASP A 1 97 ? 1.097 13.004 -1.084 1.00 90.56 97 ASP A N 1
ATOM 723 C CA . ASP A 1 97 ? 0.135 13.722 -0.253 1.00 90.56 97 ASP A CA 1
ATOM 724 C C . ASP A 1 97 ? 0.086 13.211 1.199 1.00 90.56 97 ASP A C 1
ATOM 726 O O . ASP A 1 97 ? -0.660 13.769 2.0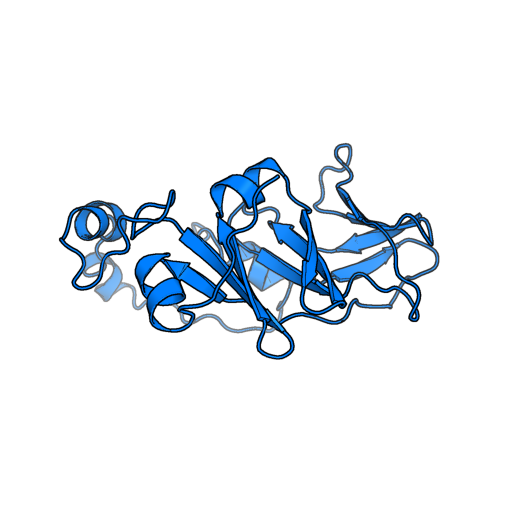07 1.00 90.56 97 ASP A O 1
ATOM 730 N N . GLY A 1 98 ? 0.834 12.146 1.524 1.00 91.12 98 GLY A N 1
ATOM 731 C CA . GLY A 1 98 ? 0.843 11.497 2.837 1.00 91.12 98 GLY A CA 1
ATOM 732 C C . GLY A 1 98 ? -0.475 10.805 3.204 1.00 91.12 98 GLY A C 1
ATOM 733 O O . GLY A 1 98 ? -0.688 10.479 4.369 1.00 91.12 98 GLY A O 1
ATOM 734 N N . LYS A 1 99 ? -1.401 10.633 2.251 1.00 91.00 99 LYS A N 1
ATOM 735 C CA . LYS A 1 99 ? -2.781 10.177 2.515 1.00 91.00 99 LYS A CA 1
ATOM 736 C C . LYS A 1 99 ? -3.260 9.098 1.560 1.00 91.00 99 LYS A C 1
ATOM 738 O O . LYS A 1 99 ? -4.079 8.255 1.948 1.00 91.00 99 LYS A O 1
ATOM 743 N N . SER A 1 100 ? -2.834 9.181 0.308 1.00 94.69 100 SER A N 1
ATOM 744 C CA . SER A 1 100 ? -3.127 8.198 -0.720 1.00 94.69 100 SER A CA 1
ATOM 745 C C . SER A 1 100 ? -2.233 6.989 -0.519 1.00 94.69 100 SER A C 1
ATOM 747 O O . SER A 1 100 ? -1.059 7.128 -0.193 1.00 94.69 100 SER A O 1
ATOM 749 N N . VAL A 1 101 ? -2.782 5.799 -0.729 1.00 97.50 101 VAL A N 1
ATOM 750 C CA . VAL A 1 101 ? -2.039 4.542 -0.632 1.00 97.50 101 VAL A CA 1
ATOM 751 C C . VAL A 1 101 ? -2.335 3.720 -1.869 1.00 97.50 101 VAL A C 1
ATOM 753 O O . VAL A 1 101 ? -3.480 3.706 -2.325 1.00 97.50 101 VAL A O 1
ATOM 756 N N . ARG A 1 102 ? -1.317 3.052 -2.413 1.00 97.56 102 ARG A N 1
ATOM 757 C CA . ARG A 1 102 ? -1.456 2.034 -3.461 1.00 97.56 102 ARG A CA 1
ATOM 758 C C . ARG A 1 102 ? -0.825 0.723 -3.002 1.00 97.56 102 ARG A C 1
ATOM 760 O O . ARG A 1 102 ? 0.163 0.747 -2.273 1.00 97.56 102 ARG A O 1
ATOM 767 N N . GLY A 1 103 ? -1.401 -0.388 -3.454 1.00 98.44 103 GLY A N 1
ATOM 768 C CA . GLY A 1 103 ? -0.837 -1.721 -3.294 1.00 98.44 103 GLY A CA 1
ATOM 769 C C . GLY A 1 103 ? -0.542 -2.365 -4.641 1.00 98.44 103 GLY A C 1
ATOM 770 O O . GLY A 1 103 ? -1.301 -2.171 -5.596 1.00 98.44 103 GLY A O 1
ATOM 771 N N . PHE A 1 104 ? 0.548 -3.121 -4.707 1.00 98.69 104 PHE A N 1
ATOM 772 C CA . PHE A 1 104 ? 1.021 -3.793 -5.912 1.00 98.69 104 PHE A CA 1
ATOM 773 C C . PHE A 1 104 ? 1.600 -5.170 -5.599 1.00 98.69 104 PHE A C 1
ATOM 775 O O . PHE A 1 104 ? 2.090 -5.399 -4.493 1.00 98.69 104 PHE A O 1
ATOM 782 N N . VAL A 1 105 ? 1.606 -6.062 -6.586 1.00 98.56 105 VAL A N 1
ATOM 783 C CA . VAL A 1 105 ? 2.486 -7.237 -6.575 1.00 98.56 105 VAL A CA 1
ATOM 784 C C . VAL A 1 105 ? 3.896 -6.760 -6.936 1.00 98.56 105 VAL A C 1
ATOM 786 O O . VAL A 1 105 ? 4.072 -6.092 -7.957 1.00 98.56 105 VAL A O 1
ATOM 789 N N . ARG A 1 106 ? 4.915 -7.086 -6.128 1.00 97.44 106 ARG A N 1
ATOM 790 C CA . ARG A 1 106 ? 6.308 -6.640 -6.368 1.00 97.44 106 ARG A CA 1
ATOM 791 C C . ARG A 1 106 ? 7.049 -7.535 -7.364 1.00 97.44 106 ARG A C 1
ATOM 793 O O . ARG A 1 106 ? 8.091 -8.115 -7.072 1.00 97.44 106 ARG A O 1
ATOM 800 N N . GLN A 1 107 ? 6.471 -7.673 -8.553 1.00 97.94 107 GLN A N 1
ATOM 801 C CA . GLN A 1 107 ? 7.052 -8.436 -9.651 1.00 97.94 107 GLN A CA 1
ATOM 802 C C . GLN A 1 107 ? 7.235 -7.574 -10.895 1.00 97.94 107 GLN A C 1
ATOM 804 O O . GLN A 1 107 ? 6.309 -6.903 -11.346 1.00 97.94 107 GLN A O 1
ATOM 809 N N . VAL A 1 108 ? 8.424 -7.652 -11.488 1.00 96.94 108 VAL A N 1
ATOM 810 C CA . VAL A 1 108 ? 8.765 -7.023 -12.766 1.00 96.94 108 VAL A CA 1
ATOM 811 C C . VAL A 1 108 ? 9.072 -8.143 -13.752 1.00 96.94 108 VAL A C 1
ATOM 813 O O . VAL A 1 108 ? 9.992 -8.929 -13.540 1.00 96.94 108 VAL A O 1
ATOM 816 N N . ASN A 1 109 ? 8.271 -8.257 -14.817 1.00 92.44 109 ASN A N 1
ATOM 817 C CA . ASN A 1 109 ? 8.359 -9.354 -15.795 1.00 92.44 109 ASN A CA 1
ATOM 818 C C . ASN A 1 109 ? 8.310 -10.761 -15.164 1.00 92.44 109 ASN A C 1
ATOM 820 O O . ASN A 1 109 ? 9.007 -11.673 -15.599 1.00 92.44 109 ASN A O 1
ATOM 824 N N . GLY A 1 110 ? 7.495 -10.934 -14.119 1.00 92.69 110 GLY A N 1
ATOM 825 C CA . GLY A 1 110 ? 7.339 -12.205 -13.401 1.00 92.69 110 GLY A CA 1
ATOM 826 C C . GLY A 1 110 ? 8.443 -12.511 -12.382 1.00 92.69 110 GLY A C 1
ATOM 827 O O . GLY A 1 110 ? 8.292 -13.449 -11.601 1.00 92.69 110 GLY A O 1
ATOM 828 N N . SER A 1 111 ? 9.510 -11.710 -12.333 1.00 95.75 111 SER A N 1
ATOM 829 C CA . SER A 1 111 ? 10.557 -11.816 -11.316 1.00 95.75 111 SER A CA 1
ATOM 830 C C . SER A 1 111 ? 10.209 -10.959 -10.109 1.00 95.75 111 SER A C 1
ATOM 832 O O . SER A 1 111 ? 9.929 -9.768 -10.241 1.00 95.75 111 SER A O 1
ATOM 834 N N . GLU A 1 112 ? 10.233 -11.565 -8.928 1.00 97.69 112 GLU A N 1
ATOM 835 C CA . GLU A 1 112 ? 10.123 -10.850 -7.659 1.00 97.69 112 GLU A CA 1
ATOM 836 C C . GLU A 1 112 ? 11.316 -9.894 -7.480 1.00 97.69 112 GLU A C 1
ATOM 838 O O . GLU A 1 112 ? 12.454 -10.261 -7.767 1.00 97.69 112 GLU A O 1
ATOM 843 N N . THR A 1 113 ? 11.050 -8.667 -7.029 1.00 97.81 113 THR A N 1
ATOM 844 C CA . THR A 1 113 ? 12.067 -7.632 -6.790 1.00 97.81 113 THR A CA 1
ATOM 845 C C . THR A 1 113 ? 11.721 -6.824 -5.546 1.00 97.81 113 THR A C 1
ATOM 847 O O . THR A 1 113 ? 10.574 -6.839 -5.091 1.00 97.81 113 THR A O 1
ATOM 850 N N . ASP A 1 114 ? 12.709 -6.097 -5.036 1.00 98.12 114 ASP A N 1
ATOM 851 C CA . ASP A 1 114 ? 12.533 -5.131 -3.955 1.00 98.12 114 ASP A CA 1
ATOM 852 C C . ASP A 1 114 ? 12.478 -3.713 -4.537 1.00 98.12 114 ASP A C 1
ATOM 854 O O . ASP A 1 114 ? 13.012 -3.450 -5.623 1.00 98.12 114 ASP A O 1
ATOM 858 N N . PHE A 1 115 ? 11.835 -2.806 -3.814 1.00 98.06 115 PHE A N 1
ATOM 859 C CA . PHE A 1 115 ? 11.591 -1.421 -4.172 1.00 98.06 115 PHE A CA 1
ATOM 860 C C . PHE A 1 115 ? 12.048 -0.477 -3.069 1.00 98.06 115 PHE A C 1
ATOM 862 O O . PHE A 1 115 ? 11.747 -0.635 -1.889 1.00 98.06 115 PHE A O 1
ATOM 869 N N . PHE A 1 116 ? 12.694 0.604 -3.488 1.00 96.44 116 PHE A N 1
ATOM 870 C CA . PHE A 1 116 ? 13.234 1.610 -2.589 1.00 96.44 116 PHE A CA 1
ATOM 871 C C . PHE A 1 116 ? 12.671 2.975 -2.924 1.00 96.44 116 PHE A C 1
ATOM 873 O O . PHE A 1 116 ? 12.561 3.361 -4.091 1.00 96.44 116 PHE A O 1
ATOM 880 N N . ARG A 1 117 ? 12.370 3.759 -1.891 1.00 94.81 117 ARG A N 1
ATOM 881 C CA . ARG A 1 117 ? 12.089 5.176 -2.076 1.00 94.81 117 ARG A CA 1
ATOM 882 C C . ARG A 1 117 ? 13.389 5.939 -2.315 1.00 94.81 117 ARG A C 1
ATOM 884 O O . ARG A 1 117 ? 14.236 6.011 -1.433 1.00 94.81 117 ARG A O 1
ATOM 891 N N . LYS A 1 118 ? 13.506 6.601 -3.469 1.00 91.12 118 LYS A N 1
ATOM 892 C CA . LYS A 1 118 ? 14.557 7.600 -3.708 1.00 91.12 118 LYS A CA 1
ATOM 893 C C . LYS A 1 118 ? 14.319 8.820 -2.816 1.00 91.12 118 LYS A C 1
ATOM 895 O O . LYS A 1 118 ? 13.395 9.597 -3.054 1.00 91.12 118 LYS A O 1
ATOM 900 N N . SER A 1 119 ? 15.142 8.968 -1.783 1.00 79.06 119 SER A N 1
ATOM 901 C CA . SER A 1 119 ? 15.105 10.086 -0.830 1.00 79.06 119 SER A CA 1
ATOM 902 C C . SER A 1 119 ? 15.646 11.395 -1.418 1.00 79.06 119 SER A C 1
ATOM 904 O O . SER A 1 119 ? 15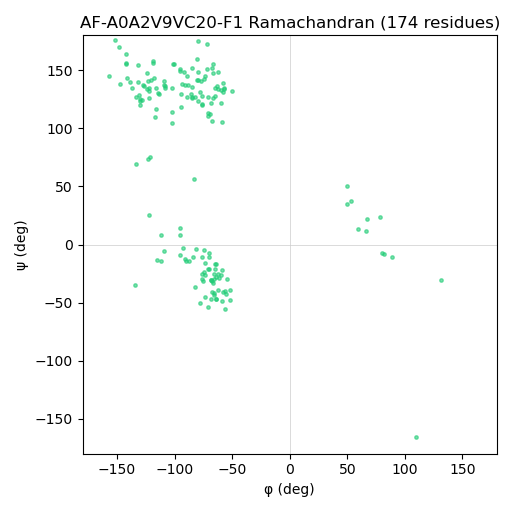.234 12.471 -1.001 1.00 79.06 119 SER A O 1
ATOM 906 N N . GLU A 1 120 ? 16.534 11.312 -2.411 1.00 72.06 120 GLU A N 1
ATOM 907 C CA . GLU A 1 120 ? 17.211 12.469 -3.018 1.00 72.06 120 GLU A CA 1
ATOM 908 C C . GLU A 1 120 ? 16.395 13.160 -4.127 1.00 72.06 120 GLU A C 1
ATOM 910 O O . GLU A 1 120 ? 16.748 14.246 -4.588 1.00 72.06 120 GLU A O 1
ATOM 915 N N . SER A 1 121 ? 15.293 12.549 -4.574 1.00 72.06 121 SER A N 1
ATOM 916 C CA . SER A 1 121 ? 14.420 13.127 -5.598 1.00 72.06 121 SER A CA 1
ATOM 917 C C . SER A 1 121 ? 13.405 14.086 -4.975 1.00 72.06 121 SER A C 1
ATOM 919 O O . SER A 1 121 ? 12.752 13.759 -3.985 1.00 72.06 121 SER A O 1
ATOM 921 N N . ARG A 1 122 ? 13.203 15.255 -5.600 1.00 76.00 122 ARG A N 1
ATOM 922 C CA . ARG A 1 122 ? 12.067 16.139 -5.269 1.00 76.00 122 ARG A CA 1
ATOM 923 C C . ARG A 1 122 ? 10.722 15.507 -5.624 1.00 76.00 122 ARG A C 1
ATOM 925 O O . ARG A 1 122 ? 9.704 15.880 -5.046 1.00 76.00 122 ARG A O 1
ATOM 932 N N . GLU A 1 123 ? 10.713 14.592 -6.586 1.00 85.12 123 GLU A N 1
ATOM 933 C CA . GLU A 1 123 ? 9.511 13.906 -7.040 1.00 85.12 123 GLU A CA 1
ATOM 934 C C . GLU A 1 123 ? 9.334 12.565 -6.333 1.00 85.12 123 GLU A C 1
ATOM 936 O O . GLU A 1 123 ? 10.290 11.896 -5.938 1.00 85.12 123 GLU A O 1
ATOM 941 N N . TRP A 1 124 ? 8.074 12.157 -6.186 1.00 92.19 124 TRP A N 1
ATOM 942 C CA . TRP A 1 124 ? 7.747 10.851 -5.641 1.00 92.19 124 TRP A CA 1
ATOM 943 C C . TRP A 1 124 ? 8.119 9.768 -6.651 1.00 92.19 124 TRP A C 1
ATOM 945 O O . TRP A 1 124 ? 7.516 9.685 -7.719 1.00 92.19 124 TRP A O 1
ATOM 955 N N . THR A 1 125 ? 9.115 8.947 -6.319 1.00 95.88 125 THR A N 1
ATOM 956 C CA . THR A 1 125 ? 9.620 7.895 -7.209 1.00 95.88 125 THR A CA 1
ATOM 957 C C . THR A 1 125 ? 10.105 6.698 -6.397 1.00 95.88 125 THR A C 1
ATOM 959 O O . THR A 1 125 ? 10.761 6.869 -5.365 1.00 95.88 125 THR A O 1
ATOM 962 N N . LEU A 1 126 ? 9.792 5.492 -6.867 1.00 97.31 126 LEU A N 1
ATOM 963 C CA . LEU A 1 126 ? 10.413 4.253 -6.395 1.00 97.31 126 LEU A CA 1
ATOM 964 C C . LEU A 1 126 ? 11.476 3.779 -7.385 1.00 97.31 126 LEU A C 1
ATOM 966 O O . LEU A 1 126 ? 11.382 4.095 -8.566 1.00 97.31 126 LEU A O 1
ATOM 970 N N . MET A 1 127 ? 12.447 3.004 -6.914 1.00 97.56 127 MET A N 1
ATOM 971 C CA . MET A 1 127 ? 13.420 2.298 -7.746 1.00 97.56 127 MET A CA 1
ATOM 972 C C . MET A 1 127 ? 13.382 0.805 -7.434 1.00 97.56 127 MET A C 1
ATOM 974 O O . MET A 1 127 ? 13.398 0.460 -6.254 1.00 97.56 127 MET A O 1
ATOM 978 N N . ASP A 1 128 ? 13.358 -0.062 -8.445 1.00 98.06 128 ASP A N 1
ATOM 979 C CA . ASP A 1 128 ? 13.468 -1.513 -8.238 1.00 98.06 128 ASP A CA 1
ATOM 980 C C . ASP A 1 128 ? 14.930 -1.994 -8.245 1.00 98.06 128 ASP A C 1
ATOM 982 O O . ASP A 1 128 ? 15.757 -1.469 -8.994 1.00 98.06 128 ASP A O 1
ATOM 986 N N . SER A 1 129 ? 15.263 -3.006 -7.435 1.00 97.69 129 SER A N 1
ATOM 987 C CA . SER A 1 129 ? 16.612 -3.601 -7.397 1.00 97.69 129 SER A CA 1
ATOM 988 C C . SER A 1 129 ? 16.937 -4.498 -8.592 1.00 97.69 129 SER A C 1
ATOM 990 O O . SER A 1 129 ? 18.114 -4.676 -8.905 1.00 97.69 129 SER A O 1
ATOM 992 N N . TYR A 1 130 ? 15.930 -5.054 -9.270 1.00 97.19 130 TYR A N 1
ATOM 993 C CA . TYR A 1 130 ? 16.131 -5.998 -10.370 1.00 97.19 130 TYR A CA 1
ATOM 994 C C . TYR A 1 130 ? 16.637 -5.333 -11.658 1.00 97.19 130 TYR A C 1
ATOM 996 O O . TYR A 1 130 ? 17.566 -5.824 -12.296 1.00 97.19 130 TYR A O 1
ATOM 1004 N N 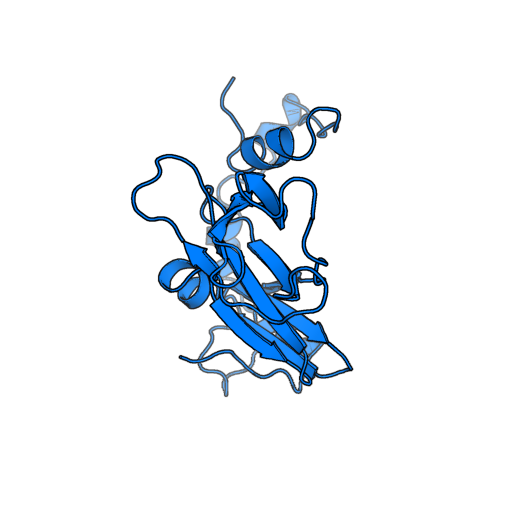. THR A 1 131 ? 16.044 -4.205 -12.043 1.00 97.19 131 THR A N 1
ATOM 1005 C CA . THR A 1 131 ? 16.347 -3.477 -13.285 1.00 97.19 131 THR A CA 1
ATOM 1006 C C . THR A 1 131 ? 16.939 -2.090 -13.048 1.00 97.19 131 THR A C 1
ATOM 1008 O O . THR A 1 131 ? 17.443 -1.479 -13.993 1.00 97.19 131 THR A O 1
ATOM 1011 N N . GLY A 1 132 ? 16.872 -1.571 -11.816 1.00 96.31 132 GLY A N 1
ATOM 1012 C CA . GLY A 1 132 ? 17.285 -0.204 -11.493 1.00 96.31 132 GLY A CA 1
ATOM 1013 C C . GLY A 1 132 ? 16.388 0.867 -12.122 1.00 96.31 132 GLY A C 1
ATOM 1014 O O . GLY A 1 132 ? 16.841 1.994 -12.333 1.00 96.31 132 GLY A O 1
ATOM 1015 N N . SER A 1 133 ? 15.150 0.522 -12.487 1.00 97.62 133 SER A N 1
ATOM 1016 C CA . SER A 1 133 ? 14.222 1.444 -13.138 1.00 97.62 133 SER A CA 1
ATOM 1017 C C . SER A 1 133 ? 13.479 2.289 -12.109 1.00 97.62 133 SER A C 1
ATOM 1019 O O . SER A 1 133 ? 13.246 1.870 -10.981 1.00 97.62 133 SER A O 1
ATOM 1021 N N . ASP A 1 134 ? 13.082 3.489 -12.518 1.00 97.19 134 ASP A N 1
ATOM 1022 C CA . ASP A 1 134 ? 12.304 4.426 -11.717 1.00 97.19 134 ASP A CA 1
ATOM 1023 C C . ASP A 1 134 ? 10.803 4.255 -12.012 1.00 97.19 134 ASP A C 1
ATOM 1025 O O . ASP A 1 134 ? 10.396 4.153 -13.175 1.00 97.19 134 ASP A O 1
ATOM 1029 N N . TRP A 1 135 ? 9.976 4.285 -10.966 1.00 97.69 135 TRP A N 1
ATOM 1030 C CA . TRP A 1 135 ? 8.535 4.023 -11.008 1.00 97.69 135 TRP A CA 1
ATOM 1031 C C . TRP A 1 135 ? 7.740 5.162 -10.370 1.00 97.69 135 TRP A C 1
ATOM 1033 O O . TRP A 1 135 ? 8.087 5.664 -9.295 1.00 97.69 135 TRP A O 1
ATOM 1043 N N . ASN A 1 136 ? 6.651 5.564 -11.025 1.00 95.50 136 ASN A N 1
ATOM 1044 C CA . ASN A 1 136 ? 5.727 6.570 -10.504 1.00 95.50 136 ASN A CA 1
ATOM 1045 C C . ASN A 1 136 ? 4.749 5.980 -9.469 1.00 95.50 136 ASN A C 1
ATOM 1047 O O . ASN A 1 136 ? 4.700 4.771 -9.239 1.00 95.50 136 ASN A O 1
ATOM 1051 N N . PHE A 1 137 ? 3.930 6.836 -8.851 1.00 95.62 137 PHE A N 1
ATOM 1052 C CA . PHE A 1 137 ? 2.964 6.409 -7.830 1.00 95.62 137 PHE A CA 1
ATOM 1053 C C . PHE A 1 137 ? 1.858 5.490 -8.367 1.00 95.62 137 PHE A C 1
ATOM 1055 O O . PHE A 1 137 ? 1.266 4.717 -7.612 1.00 95.62 137 PHE A O 1
ATOM 1062 N N . GLN A 1 138 ? 1.606 5.509 -9.679 1.00 95.00 138 GLN A N 1
ATOM 1063 C CA . GLN A 1 138 ? 0.696 4.562 -10.315 1.00 95.00 138 GLN A CA 1
ATOM 1064 C C . GLN A 1 138 ? 1.278 3.149 -10.454 1.00 95.00 138 GLN A C 1
ATOM 1066 O O . GLN A 1 138 ? 0.539 2.255 -10.863 1.00 95.00 138 GLN A O 1
ATOM 1071 N N . GLY A 1 139 ? 2.548 2.942 -10.093 1.00 96.75 139 GLY A N 1
ATOM 1072 C CA . GLY A 1 139 ? 3.246 1.672 -10.251 1.00 96.75 139 GLY A CA 1
ATOM 1073 C C . GLY A 1 139 ? 3.717 1.436 -11.681 1.00 96.75 139 GLY A C 1
ATOM 1074 O O . GLY A 1 139 ? 3.883 0.289 -12.065 1.00 96.75 139 GLY A O 1
ATOM 1075 N N . CYS A 1 140 ? 3.912 2.488 -12.480 1.00 97.31 140 CYS A N 1
ATOM 1076 C CA . CYS A 1 140 ? 4.415 2.382 -13.848 1.00 97.31 140 CYS A CA 1
ATOM 1077 C C . CYS A 1 140 ? 5.846 2.905 -13.947 1.00 97.31 140 CYS A C 1
ATOM 1079 O O . CYS A 1 140 ? 6.158 3.979 -13.421 1.00 97.31 140 CYS A O 1
ATOM 1081 N N . SER A 1 141 ? 6.703 2.162 -14.642 1.00 97.69 141 SER A N 1
ATOM 1082 C CA . SER A 1 141 ? 8.082 2.563 -14.876 1.00 97.69 141 SER A CA 1
ATOM 1083 C C . SER A 1 141 ? 8.135 3.725 -15.864 1.00 97.69 141 SER A C 1
ATOM 1085 O O . SER A 1 141 ? 7.583 3.663 -16.967 1.00 97.69 141 SER A O 1
ATOM 1087 N N . ILE A 1 142 ? 8.812 4.791 -15.450 1.00 96.00 142 ILE A N 1
ATOM 1088 C CA . ILE A 1 142 ? 8.936 6.056 -16.184 1.00 96.00 142 ILE A CA 1
ATOM 1089 C C . ILE A 1 142 ? 10.357 6.310 -16.695 1.00 96.00 142 ILE A C 1
ATOM 1091 O O . ILE A 1 142 ? 10.554 7.176 -17.545 1.00 96.00 142 ILE A O 1
ATOM 1095 N N . ARG A 1 143 ? 11.352 5.565 -16.201 1.00 96.44 143 ARG A N 1
ATOM 1096 C CA . ARG A 1 143 ? 12.750 5.644 -16.646 1.00 96.44 143 ARG A CA 1
ATOM 1097 C C . ARG A 1 143 ? 13.474 4.332 -16.332 1.00 96.44 143 ARG A C 1
ATOM 1099 O O . ARG A 1 143 ? 13.230 3.747 -15.289 1.00 96.44 143 ARG A O 1
ATOM 1106 N N . GLY A 1 144 ? 14.403 3.912 -17.191 1.00 96.56 144 GLY A N 1
ATOM 1107 C CA . GLY A 1 144 ? 15.196 2.688 -17.008 1.00 96.56 144 GLY A CA 1
ATOM 1108 C C . GLY A 1 144 ? 14.838 1.577 -17.995 1.00 96.56 144 GLY A C 1
ATOM 1109 O O . GLY A 1 144 ? 14.190 1.822 -19.010 1.00 96.56 144 GLY A O 1
ATOM 1110 N N . ALA A 1 145 ? 15.292 0.356 -17.714 1.00 97.00 145 ALA A N 1
ATOM 1111 C CA . ALA A 1 145 ? 15.093 -0.793 -18.599 1.00 97.00 145 ALA A CA 1
ATOM 1112 C C . ALA A 1 145 ? 13.636 -1.294 -18.632 1.00 97.00 145 ALA A C 1
ATOM 1114 O O . ALA A 1 145 ? 13.240 -1.944 -19.595 1.00 97.00 145 ALA A O 1
ATOM 1115 N N . ALA A 1 146 ? 12.837 -0.979 -17.608 1.00 97.19 146 ALA A N 1
ATOM 1116 C CA . ALA A 1 146 ? 11.448 -1.417 -17.485 1.00 97.19 146 ALA A CA 1
ATOM 1117 C C . ALA A 1 146 ? 10.413 -0.400 -18.010 1.00 97.19 146 ALA A C 1
ATOM 1119 O O . ALA A 1 146 ? 9.218 -0.599 -17.798 1.00 97.19 146 ALA A O 1
ATOM 1120 N N . VAL A 1 147 ? 10.831 0.689 -18.674 1.00 97.75 147 VAL A N 1
ATOM 1121 C CA . VAL A 1 147 ? 9.928 1.770 -19.124 1.00 97.75 147 VAL A CA 1
ATOM 1122 C C . VAL A 1 147 ? 8.719 1.229 -19.889 1.00 97.75 147 VAL A C 1
ATOM 1124 O O . VAL A 1 147 ? 8.856 0.436 -20.817 1.00 97.75 147 VAL A O 1
ATOM 1127 N N . GLY A 1 148 ? 7.529 1.706 -19.515 1.00 94.50 148 GLY A N 1
ATOM 1128 C CA . GLY A 1 148 ? 6.256 1.293 -20.113 1.00 94.50 148 GLY A CA 1
ATOM 1129 C C . GLY A 1 148 ? 5.600 0.082 -19.442 1.00 94.50 148 GLY A C 1
ATOM 1130 O O . GLY A 1 148 ? 4.427 -0.179 -19.696 1.00 94.50 148 GLY A O 1
ATOM 1131 N N . ILE A 1 149 ? 6.306 -0.619 -18.550 1.00 97.38 149 ILE A N 1
ATOM 1132 C CA . ILE A 1 149 ? 5.729 -1.671 -17.706 1.00 97.38 149 ILE A CA 1
ATOM 1133 C C . ILE A 1 149 ? 5.021 -1.028 -16.509 1.00 97.38 149 ILE A C 1
ATOM 1135 O O . ILE A 1 149 ? 5.524 -0.068 -15.921 1.00 97.38 149 ILE A O 1
ATOM 1139 N N . CYS A 1 150 ? 3.875 -1.585 -16.116 1.00 97.56 150 CYS A N 1
ATOM 1140 C CA . CYS A 1 150 ? 3.204 -1.263 -14.860 1.00 97.56 150 CYS A CA 1
ATOM 1141 C C . CYS A 1 150 ? 3.062 -2.516 -13.992 1.00 97.56 150 CYS A C 1
ATOM 1143 O O . CYS A 1 150 ? 2.789 -3.601 -14.504 1.00 97.56 150 CYS A O 1
ATOM 1145 N N . LEU A 1 151 ? 3.230 -2.348 -12.683 1.00 98.44 151 LEU A N 1
ATOM 1146 C CA . LEU A 1 151 ? 3.010 -3.387 -11.686 1.00 98.44 151 LEU A CA 1
ATOM 1147 C C . LEU A 1 151 ? 1.527 -3.754 -11.609 1.00 98.44 151 LEU A C 1
ATOM 1149 O O . LEU A 1 151 ? 0.642 -2.903 -11.751 1.00 98.44 151 LEU A O 1
ATOM 1153 N N . GLU A 1 152 ? 1.256 -5.022 -11.318 1.00 98.12 152 GLU A N 1
ATOM 1154 C CA . GLU A 1 152 ? -0.096 -5.489 -11.030 1.00 98.12 152 GLU A CA 1
ATOM 1155 C C . GLU A 1 152 ? -0.610 -4.834 -9.741 1.00 98.12 152 GLU A C 1
ATOM 1157 O O . GLU A 1 152 ? 0.058 -4.870 -8.706 1.00 98.12 152 GLU A O 1
ATOM 1162 N N . ARG A 1 153 ? -1.800 -4.222 -9.792 1.00 97.62 153 ARG A N 1
ATOM 1163 C CA . ARG A 1 153 ? -2.420 -3.576 -8.628 1.00 97.62 153 ARG A CA 1
ATOM 1164 C C . ARG A 1 153 ? -3.095 -4.593 -7.719 1.00 97.62 153 ARG A C 1
ATOM 1166 O O . ARG A 1 153 ? -3.809 -5.475 -8.180 1.00 97.62 153 ARG A O 1
ATOM 1173 N N . ILE A 1 154 ? -2.968 -4.363 -6.418 1.00 97.75 154 ILE A N 1
ATOM 1174 C CA . ILE A 1 154 ? -3.699 -5.085 -5.379 1.00 97.75 154 ILE A CA 1
ATOM 1175 C C . ILE A 1 154 ? -4.841 -4.203 -4.880 1.00 97.75 154 ILE A C 1
ATOM 1177 O O . ILE A 1 154 ? -4.661 -3.007 -4.629 1.00 97.75 154 ILE A O 1
ATOM 1181 N N . ALA A 1 155 ? -6.022 -4.803 -4.738 1.00 97.31 155 ALA A N 1
ATOM 1182 C CA . ALA A 1 155 ? -7.156 -4.152 -4.105 1.00 97.31 155 ALA A CA 1
ATOM 1183 C C . ALA A 1 155 ? -6.861 -3.939 -2.615 1.00 97.31 155 ALA A C 1
ATOM 1185 O O . ALA A 1 155 ? -6.516 -4.874 -1.894 1.00 97.31 155 ALA A O 1
ATOM 1186 N N . ILE A 1 156 ? -7.004 -2.696 -2.171 1.00 98.19 156 ILE A N 1
ATOM 1187 C CA . ILE A 1 156 ? -6.826 -2.296 -0.780 1.00 98.19 156 ILE A CA 1
ATOM 1188 C C . ILE A 1 156 ? -8.013 -1.445 -0.349 1.00 98.19 156 ILE A C 1
ATOM 1190 O O . ILE A 1 156 ? -8.631 -0.763 -1.172 1.00 98.19 156 ILE A O 1
ATOM 1194 N N . LEU A 1 157 ? -8.287 -1.437 0.947 1.00 97.81 157 LEU A N 1
ATOM 1195 C CA . LEU A 1 157 ? -9.342 -0.641 1.548 1.00 97.81 157 LEU A CA 1
ATOM 1196 C C . LEU A 1 157 ? -8.764 0.166 2.705 1.00 97.81 157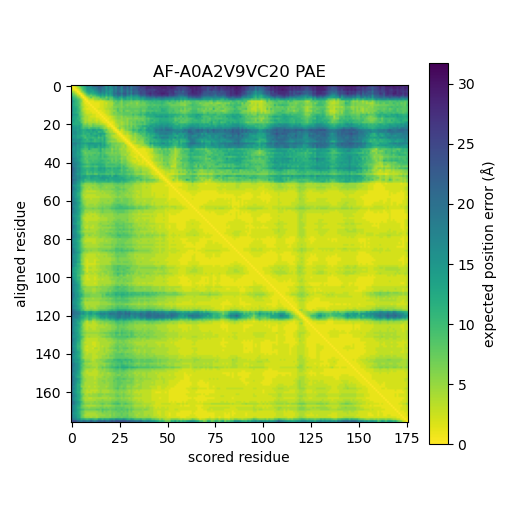 LEU A C 1
ATOM 1198 O O . LEU A 1 157 ? -8.156 -0.396 3.608 1.00 97.81 157 LEU A O 1
ATOM 1202 N N . LYS A 1 158 ? -8.927 1.490 2.672 1.00 97.12 158 LYS A N 1
ATOM 1203 C CA . LYS A 1 158 ? -8.567 2.354 3.799 1.00 97.12 158 LYS A CA 1
ATOM 1204 C C . LYS A 1 158 ? -9.806 2.574 4.654 1.00 97.12 158 LYS A C 1
ATOM 1206 O O . LYS A 1 158 ? -10.768 3.148 4.151 1.00 97.12 158 LYS A O 1
ATOM 1211 N N . ASP A 1 159 ? -9.757 2.144 5.906 1.00 96.50 159 ASP A N 1
ATOM 1212 C CA . ASP A 1 159 ? -10.925 2.097 6.786 1.00 96.50 159 ASP A CA 1
ATOM 1213 C C . ASP A 1 159 ? -10.542 2.324 8.254 1.00 96.50 159 ASP A C 1
ATOM 1215 O O . ASP A 1 159 ? -9.356 2.337 8.605 1.00 96.50 159 ASP A O 1
ATOM 1219 N N . TYR A 1 160 ? -11.538 2.503 9.118 1.00 95.81 160 TYR A N 1
ATOM 1220 C CA . TYR A 1 160 ? -11.342 2.408 10.559 1.00 95.81 160 TYR A CA 1
ATOM 1221 C C . TYR A 1 160 ? -11.166 0.953 10.992 1.00 95.81 160 TYR A C 1
ATOM 1223 O O . TYR A 1 160 ? -11.785 0.035 10.451 1.00 95.81 160 TYR A O 1
ATOM 1231 N N . TRP A 1 161 ? -10.323 0.745 12.004 1.00 96.94 161 TRP A N 1
ATOM 1232 C CA . TRP A 1 161 ? -10.009 -0.578 12.529 1.00 96.94 161 TRP A CA 1
ATOM 1233 C C . TRP A 1 161 ? -11.256 -1.354 12.964 1.00 96.94 161 TRP A C 1
ATOM 1235 O O . TRP A 1 161 ? -11.359 -2.537 12.646 1.00 96.94 161 TRP A O 1
ATOM 1245 N N . PHE A 1 162 ? -12.210 -0.710 13.644 1.00 94.88 162 PHE A N 1
ATOM 1246 C CA . PHE A 1 162 ? -13.424 -1.384 14.113 1.00 94.88 162 PHE A CA 1
ATOM 1247 C C . PHE A 1 162 ? -14.270 -1.941 12.960 1.00 94.88 162 PHE A C 1
ATOM 1249 O O . PHE 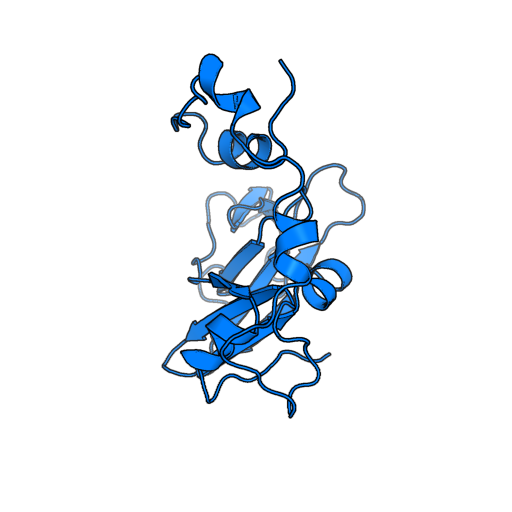A 1 162 ? -14.788 -3.050 13.077 1.00 94.88 162 PHE A O 1
ATOM 1256 N N . ASP A 1 163 ? -14.374 -1.217 11.843 1.00 95.94 163 ASP A N 1
ATOM 1257 C CA . ASP A 1 163 ? -15.111 -1.679 10.668 1.00 95.94 163 ASP A CA 1
ATOM 1258 C C . ASP A 1 163 ? -14.347 -2.821 9.993 1.00 95.94 163 ASP A C 1
ATOM 1260 O O . ASP A 1 163 ? -14.880 -3.929 9.893 1.00 95.94 163 ASP A O 1
ATOM 1264 N N . TRP A 1 164 ? -13.067 -2.614 9.656 1.00 97.50 164 TRP A N 1
ATOM 1265 C CA . TRP A 1 164 ? -12.218 -3.649 9.045 1.00 97.50 164 TRP A CA 1
ATOM 1266 C C . TRP A 1 164 ? -12.217 -4.957 9.833 1.00 97.50 164 TRP A C 1
ATOM 1268 O O . TRP A 1 164 ? -12.400 -6.044 9.281 1.00 97.50 164 TRP A O 1
ATOM 1278 N N . ARG A 1 165 ? -12.035 -4.867 11.151 1.00 97.19 165 ARG A N 1
ATOM 1279 C CA . ARG A 1 165 ? -11.982 -6.029 12.036 1.00 97.19 165 ARG A CA 1
ATOM 1280 C C . ARG A 1 165 ? -13.325 -6.752 12.139 1.00 97.19 165 ARG A C 1
ATOM 1282 O O . ARG A 1 165 ? -13.325 -7.971 12.301 1.00 97.19 165 ARG A O 1
ATOM 1289 N N . ASN A 1 166 ? -14.441 -6.033 12.024 1.00 96.31 166 ASN A N 1
ATOM 1290 C CA . ASN A 1 166 ? -15.778 -6.618 12.064 1.00 96.31 166 ASN A CA 1
ATOM 1291 C C . ASN A 1 166 ? -16.041 -7.537 10.860 1.00 96.31 166 ASN A C 1
ATOM 1293 O O . ASN A 1 166 ? -16.548 -8.642 11.048 1.00 96.31 166 ASN A O 1
ATOM 1297 N N . TYR A 1 167 ? -15.657 -7.132 9.642 1.00 95.62 167 TYR A N 1
ATOM 1298 C CA . TYR A 1 167 ? -15.825 -7.979 8.451 1.00 95.62 167 TYR A CA 1
ATOM 1299 C C . TYR A 1 167 ? -14.615 -8.887 8.134 1.00 95.62 167 TYR A C 1
ATOM 1301 O O . TYR A 1 167 ? -14.784 -9.854 7.394 1.00 95.62 167 TYR A O 1
ATOM 1309 N N . HIS A 1 168 ? -13.445 -8.683 8.762 1.00 97.25 168 HIS A N 1
ATOM 1310 C CA . HIS A 1 168 ? -12.290 -9.604 8.716 1.00 97.25 168 HIS A CA 1
ATOM 1311 C C . HIS A 1 168 ? -11.834 -10.073 10.122 1.00 97.25 168 HIS A C 1
ATOM 1313 O O . HIS A 1 168 ? -10.756 -9.700 10.611 1.00 97.25 168 HIS A O 1
ATOM 1319 N N . PRO A 1 169 ? -12.596 -10.965 10.787 1.00 95.94 169 PRO A N 1
ATOM 1320 C CA . PRO A 1 169 ? -12.350 -11.392 12.172 1.00 95.94 169 PRO A CA 1
ATOM 1321 C C . PRO A 1 169 ? -11.098 -12.265 12.362 1.00 95.94 169 PRO A C 1
ATOM 1323 O O . PRO A 1 169 ? -10.693 -12.544 13.492 1.00 95.94 169 PRO A O 1
ATOM 1326 N N . THR A 1 170 ? -10.433 -12.682 11.288 1.00 95.62 170 THR A N 1
ATOM 1327 C CA . THR A 1 170 ? -9.153 -13.411 11.332 1.00 95.62 170 THR A CA 1
ATOM 1328 C C . THR A 1 170 ? -7.986 -12.583 10.795 1.00 95.62 170 THR A C 1
ATOM 1330 O O . THR A 1 170 ? -6.888 -13.116 10.645 1.00 95.62 170 THR A O 1
ATOM 1333 N N . THR A 1 171 ? -8.190 -11.287 10.515 1.00 97.88 171 THR A N 1
ATOM 1334 C CA . THR A 1 171 ? -7.121 -10.419 10.007 1.00 97.88 171 THR A CA 1
ATOM 1335 C C . THR A 1 171 ? -5.925 -10.395 10.942 1.00 97.88 171 THR A C 1
ATOM 1337 O O . THR A 1 171 ? -6.057 -10.216 12.153 1.00 97.88 171 THR A O 1
ATOM 1340 N N . SER A 1 172 ? -4.741 -10.534 10.354 1.00 97.31 172 SER A N 1
ATOM 1341 C CA . SER A 1 172 ? -3.502 -10.179 11.039 1.00 97.31 172 SER A CA 1
ATOM 1342 C C . SER A 1 172 ? -3.284 -8.667 10.962 1.00 97.31 172 SER A C 1
ATOM 1344 O O . SER A 1 172 ? -3.856 -7.993 10.101 1.00 97.31 172 SER A O 1
ATOM 1346 N N . VAL A 1 173 ? -2.463 -8.134 11.863 1.00 97.50 173 VAL A N 1
ATOM 1347 C CA . VAL A 1 173 ? -2.019 -6.736 11.837 1.00 97.50 173 VAL A CA 1
ATOM 1348 C C . VAL A 1 173 ? -0.522 -6.737 11.565 1.00 97.50 173 VAL A C 1
ATOM 1350 O O . VAL A 1 173 ? 0.213 -7.468 12.231 1.00 97.50 173 VAL A O 1
ATOM 1353 N N . TYR A 1 174 ? -0.086 -5.952 10.584 1.00 97.00 174 TYR A N 1
ATOM 1354 C CA . TYR A 1 174 ? 1.328 -5.758 10.283 1.00 97.00 174 TYR A CA 1
ATOM 1355 C C . TYR A 1 174 ? 2.053 -5.182 11.502 1.00 97.00 174 TYR A C 1
ATOM 1357 O O . TYR A 1 174 ? 1.584 -4.233 12.137 1.00 97.00 174 TYR A O 1
ATOM 1365 N N . ARG A 1 175 ? 3.194 -5.787 11.821 1.00 88.56 175 ARG A N 1
ATOM 1366 C CA . ARG A 1 175 ? 4.138 -5.354 12.847 1.00 88.56 175 ARG A CA 1
ATOM 1367 C C . ARG A 1 175 ? 5.528 -5.517 12.248 1.00 88.56 175 ARG A C 1
ATOM 1369 O O . ARG A 1 175 ? 5.771 -6.544 11.616 1.00 88.56 175 ARG A O 1
ATOM 1376 N N . HIS A 1 176 ? 6.365 -4.505 12.432 1.00 68.31 176 HIS A N 1
ATOM 1377 C CA . HIS A 1 176 ? 7.780 -4.556 12.089 1.00 68.31 176 HIS A CA 1
ATOM 1378 C C . HIS A 1 176 ? 8.512 -5.591 12.955 1.00 68.31 176 HIS A C 1
ATOM 1380 O O . HIS A 1 176 ? 8.150 -5.702 14.154 1.00 68.31 176 HIS A O 1
#

Radius of gyration: 18.35 Å; Cα contacts (8 Å, |Δi|>4): 282; chains: 1; bounding box: 42×45×43 Å